Protein AF-A0A357WY30-F1 (afdb_monomer_lite)

Radius of gyration: 11.25 Å; chains: 1; bounding box: 22×23×30 Å

pLDDT: mean 93.71, std 4.63, range [65.31, 97.69]

Structure (mmCIF, N/CA/C/O backbone):
data_AF-A0A357WY30-F1
#
_entry.id   AF-A0A357WY30-F1
#
loop_
_atom_site.group_PDB
_atom_site.id
_atom_site.type_symbol
_atom_site.label_atom_id
_atom_site.label_alt_id
_atom_site.label_comp_id
_atom_site.label_asym_id
_atom_site.label_entity_id
_atom_site.label_seq_id
_atom_site.pdbx_PDB_ins_code
_atom_site.Cartn_x
_atom_site.Cartn_y
_atom_site.Cartn_z
_atom_site.occupancy
_atom_site.B_iso_or_equiv
_atom_site.auth_seq_id
_atom_site.auth_comp_id
_atom_site.auth_asym_id
_atom_site.auth_atom_id
_atom_site.pdbx_PDB_model_num
ATOM 1 N N . VAL A 1 1 ? 10.409 -4.709 -13.958 1.00 65.31 1 VAL A N 1
ATOM 2 C CA . VAL A 1 1 ? 9.537 -3.633 -13.435 1.00 65.31 1 VAL A CA 1
ATOM 3 C C . VAL A 1 1 ? 9.559 -3.751 -11.922 1.00 65.31 1 VAL A C 1
ATOM 5 O O . VAL A 1 1 ? 9.431 -4.874 -11.449 1.00 65.31 1 VAL A O 1
ATOM 8 N N . SER A 1 2 ? 9.838 -2.672 -11.190 1.00 87.38 2 SER A N 1
ATOM 9 C CA . SER A 1 2 ? 9.828 -2.684 -9.719 1.00 87.38 2 SER A CA 1
ATOM 10 C C . SER A 1 2 ? 8.393 -2.578 -9.178 1.00 87.38 2 SER A C 1
ATOM 12 O O . SER A 1 2 ? 7.491 -2.172 -9.917 1.00 87.38 2 SER A O 1
ATOM 14 N N . TYR A 1 3 ? 8.165 -2.915 -7.903 1.00 87.75 3 TYR A N 1
ATOM 15 C CA . TYR A 1 3 ? 6.854 -2.715 -7.268 1.00 87.75 3 TYR A CA 1
ATOM 16 C C . TYR A 1 3 ? 6.454 -1.234 -7.240 1.00 87.75 3 TYR A C 1
ATOM 18 O O . TYR A 1 3 ? 5.321 -0.913 -7.593 1.00 87.75 3 TYR A O 1
ATOM 26 N N . GLY A 1 4 ? 7.387 -0.328 -6.928 1.00 88.81 4 GLY A N 1
ATOM 27 C CA . GLY A 1 4 ? 7.144 1.117 -6.957 1.00 88.81 4 GLY A CA 1
ATOM 28 C C . GLY A 1 4 ? 6.710 1.632 -8.335 1.00 88.81 4 GLY A C 1
ATOM 29 O O . GLY A 1 4 ? 5.750 2.397 -8.441 1.00 88.81 4 GLY A O 1
ATOM 30 N N . ASP A 1 5 ? 7.350 1.175 -9.416 1.00 90.62 5 ASP A N 1
ATOM 31 C CA . ASP A 1 5 ? 6.964 1.569 -10.781 1.00 90.62 5 ASP A CA 1
ATOM 32 C C . ASP A 1 5 ? 5.594 1.016 -11.180 1.00 90.62 5 ASP A C 1
ATOM 34 O O . ASP A 1 5 ? 4.790 1.725 -11.792 1.00 90.62 5 ASP A O 1
ATOM 38 N N . ALA A 1 6 ? 5.311 -0.237 -10.811 1.00 90.62 6 ALA A N 1
ATOM 39 C CA . ALA A 1 6 ? 4.022 -0.869 -11.066 1.00 90.62 6 ALA A CA 1
ATOM 40 C C . ALA A 1 6 ? 2.887 -0.156 -10.315 1.00 90.62 6 ALA A C 1
ATOM 42 O O . ALA A 1 6 ? 1.851 0.129 -10.914 1.00 90.62 6 ALA A O 1
ATOM 43 N N . LEU A 1 7 ? 3.102 0.209 -9.047 1.00 90.31 7 LEU A N 1
ATOM 44 C CA . LEU A 1 7 ? 2.143 0.948 -8.220 1.00 90.31 7 LEU A CA 1
ATOM 45 C C . LEU A 1 7 ? 1.827 2.329 -8.794 1.00 90.31 7 LEU A C 1
ATOM 47 O O . LEU A 1 7 ? 0.662 2.693 -8.938 1.00 90.31 7 LEU A O 1
ATOM 51 N N . ARG A 1 8 ? 2.851 3.082 -9.210 1.00 89.94 8 ARG A N 1
ATOM 52 C CA . ARG A 1 8 ? 2.654 4.369 -9.900 1.00 89.94 8 ARG A CA 1
ATOM 53 C C . ARG A 1 8 ? 1.876 4.217 -11.202 1.00 89.94 8 ARG A C 1
ATOM 55 O O . ARG A 1 8 ? 1.130 5.117 -11.577 1.00 89.94 8 ARG A O 1
ATOM 62 N N . GLY A 1 9 ? 2.092 3.117 -11.920 1.00 93.06 9 GLY A N 1
ATOM 63 C CA . GLY A 1 9 ? 1.322 2.770 -13.110 1.00 93.06 9 GLY A CA 1
ATOM 64 C C . GLY A 1 9 ? -0.142 2.496 -12.779 1.00 93.06 9 GLY A C 1
ATOM 65 O O . GLY A 1 9 ? -1.017 3.097 -13.395 1.00 93.06 9 GLY A O 1
ATOM 66 N N . ALA A 1 10 ? -0.390 1.649 -11.780 1.00 91.50 10 ALA A N 1
ATOM 67 C CA . ALA A 1 10 ? -1.725 1.253 -11.345 1.00 91.50 10 ALA A CA 1
ATOM 68 C C . ALA A 1 10 ? -2.569 2.451 -10.890 1.00 91.50 10 ALA A C 1
ATOM 70 O O . ALA A 1 10 ? -3.710 2.571 -11.315 1.00 91.50 10 ALA A O 1
ATOM 71 N N . LEU A 1 11 ? -1.998 3.392 -10.131 1.00 91.88 11 LEU A N 1
ATOM 72 C CA . LEU A 1 11 ? -2.706 4.601 -9.677 1.00 91.88 11 LEU A CA 1
ATOM 73 C C . LEU A 1 11 ? -3.181 5.514 -10.819 1.00 91.88 11 LEU A C 1
ATOM 75 O O . LEU A 1 11 ? -4.076 6.328 -10.631 1.00 91.88 11 LEU A O 1
ATOM 79 N N . ARG A 1 12 ? -2.612 5.383 -12.023 1.00 94.12 12 ARG A N 1
ATOM 80 C CA . ARG A 1 12 ? -3.074 6.106 -13.22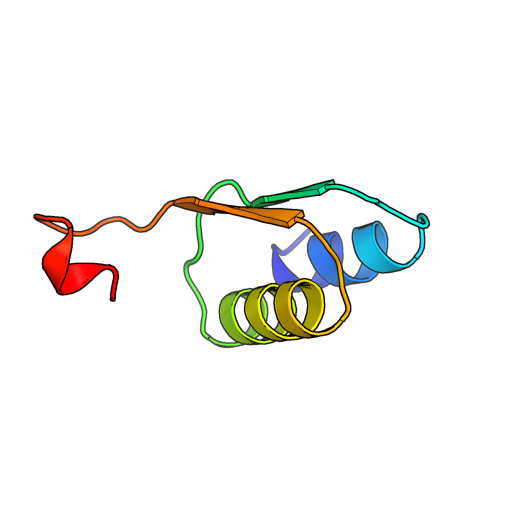1 1.00 94.12 12 ARG A CA 1
ATOM 81 C C . ARG A 1 12 ? -4.179 5.373 -13.981 1.00 94.12 12 ARG A C 1
ATOM 83 O O . ARG A 1 12 ? -4.539 5.803 -15.072 1.00 94.12 12 ARG A O 1
ATOM 90 N N . GLN A 1 13 ? -4.653 4.237 -13.479 1.00 94.81 13 GLN A N 1
ATOM 91 C CA . GLN A 1 13 ? -5.718 3.438 -14.092 1.00 94.81 13 GLN A CA 1
ATOM 92 C C . GLN A 1 13 ? -7.071 3.625 -13.403 1.00 94.81 13 GLN A C 1
ATOM 94 O O . GLN A 1 13 ? -7.968 2.836 -13.668 1.00 94.81 13 GLN A O 1
ATOM 99 N N . ASP A 1 14 ? -7.205 4.646 -12.547 1.00 93.56 14 ASP A N 1
ATOM 100 C CA . ASP A 1 14 ? -8.412 4.893 -11.747 1.00 93.56 14 ASP A CA 1
ATOM 101 C C . ASP A 1 14 ? -8.874 3.641 -10.960 1.00 93.56 14 ASP A C 1
ATOM 103 O O . ASP A 1 14 ? -9.998 3.176 -11.139 1.00 93.56 14 ASP A O 1
ATOM 107 N N . PRO A 1 15 ? -7.988 2.989 -10.171 1.00 95.88 15 PRO A N 1
ATOM 108 C CA . PRO A 1 15 ? -8.350 1.748 -9.498 1.00 95.88 15 PRO A CA 1
ATOM 109 C C . PRO A 1 15 ? -9.179 2.015 -8.237 1.00 95.88 15 PRO A C 1
ATOM 111 O O . PRO A 1 15 ? -8.836 2.877 -7.442 1.00 95.88 15 PRO A O 1
ATOM 114 N N . ASP A 1 16 ? -10.182 1.183 -7.961 1.00 96.69 16 ASP A N 1
ATOM 115 C CA . ASP A 1 16 ? -10.849 1.175 -6.647 1.00 96.69 16 ASP A CA 1
ATOM 116 C C . ASP A 1 16 ? -10.088 0.321 -5.613 1.00 96.69 16 ASP A C 1
ATOM 118 O O . ASP A 1 16 ? -10.094 0.586 -4.408 1.00 96.69 16 ASP A O 1
ATOM 122 N N . VAL A 1 17 ? -9.429 -0.743 -6.089 1.00 96.94 17 VAL A N 1
ATOM 123 C CA . VAL A 1 17 ? -8.760 -1.755 -5.261 1.00 96.94 17 VAL A CA 1
ATOM 124 C C . VAL A 1 17 ? -7.366 -2.040 -5.805 1.00 96.94 17 VAL A C 1
ATOM 126 O O . VAL A 1 17 ? -7.181 -2.246 -7.005 1.00 96.94 17 VAL A O 1
ATOM 129 N N . ILE A 1 18 ? -6.381 -2.107 -4.912 1.00 96.19 18 ILE A N 1
ATOM 130 C CA . ILE A 1 18 ? -4.982 -2.388 -5.235 1.00 96.19 18 ILE A CA 1
ATOM 131 C C . ILE A 1 18 ? -4.523 -3.613 -4.440 1.00 96.19 18 ILE A C 1
ATOM 133 O O . ILE A 1 18 ? -4.630 -3.648 -3.217 1.00 96.19 18 ILE A O 1
ATOM 137 N N . LEU A 1 19 ? -3.969 -4.612 -5.131 1.00 96.19 19 LEU A N 1
ATOM 138 C CA . LEU A 1 19 ? -3.327 -5.777 -4.519 1.00 96.19 19 LEU A CA 1
ATOM 139 C C . LEU A 1 19 ? -1.821 -5.744 -4.785 1.00 96.19 19 LEU A C 1
ATOM 141 O O . LEU A 1 19 ? -1.379 -5.811 -5.932 1.00 96.19 19 LEU A O 1
ATOM 145 N N . ILE A 1 20 ? -1.037 -5.693 -3.715 1.00 95.00 20 ILE A N 1
ATOM 146 C CA . ILE A 1 20 ? 0.424 -5.731 -3.743 1.00 95.00 20 ILE A CA 1
ATOM 147 C C . ILE A 1 20 ? 0.862 -7.128 -3.315 1.00 95.00 20 ILE A C 1
ATOM 149 O O . ILE A 1 20 ? 0.510 -7.581 -2.230 1.00 95.00 20 ILE A O 1
ATOM 153 N N . GLY A 1 21 ? 1.632 -7.816 -4.161 1.00 93.75 21 GLY A N 1
ATOM 154 C CA . GLY A 1 21 ? 2.084 -9.182 -3.877 1.00 93.75 21 GLY A CA 1
ATOM 155 C C . GLY A 1 21 ? 2.812 -9.283 -2.537 1.00 93.75 21 GLY A C 1
ATOM 156 O O . GLY A 1 21 ? 2.374 -10.014 -1.655 1.00 93.75 21 GLY A O 1
ATOM 157 N N . GLU A 1 22 ? 3.874 -8.498 -2.363 1.00 94.00 22 GLU A N 1
ATOM 158 C CA . GLU A 1 22 ? 4.607 -8.349 -1.102 1.00 94.00 22 GLU A CA 1
ATOM 159 C C . GLU A 1 22 ? 5.198 -6.937 -0.988 1.00 94.00 22 GLU A C 1
ATOM 161 O O . GLU A 1 22 ? 5.579 -6.325 -1.987 1.00 94.00 22 GLU A O 1
ATOM 166 N N . MET A 1 23 ? 5.293 -6.418 0.233 1.00 94.00 23 MET A N 1
ATOM 167 C CA . MET A 1 23 ? 5.874 -5.106 0.518 1.00 94.00 23 MET A CA 1
ATOM 168 C C . MET A 1 23 ? 7.306 -5.258 1.049 1.00 94.00 23 MET A C 1
ATOM 170 O O . MET A 1 2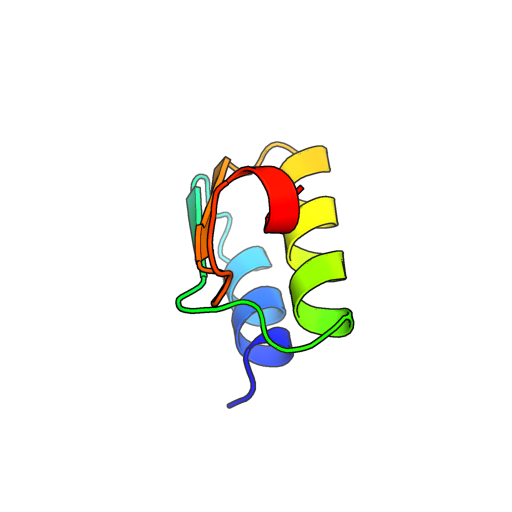3 ? 7.510 -5.601 2.208 1.0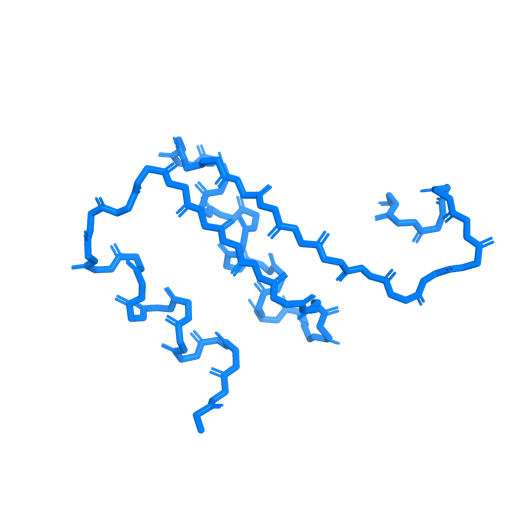0 94.00 23 MET A O 1
ATOM 174 N N . ARG A 1 24 ? 8.316 -5.037 0.198 1.00 92.69 24 ARG A N 1
ATOM 175 C CA . ARG A 1 24 ? 9.735 -5.260 0.557 1.00 92.69 24 ARG A CA 1
ATOM 176 C C . ARG A 1 24 ? 10.512 -4.010 0.928 1.00 92.69 24 ARG A C 1
ATOM 178 O O . ARG A 1 24 ? 11.446 -4.084 1.721 1.00 92.69 24 ARG A O 1
ATOM 185 N N . ASP A 1 25 ? 10.174 -2.896 0.301 1.00 92.25 25 ASP A N 1
ATOM 186 C CA . ASP A 1 25 ? 10.912 -1.645 0.391 1.00 92.25 25 ASP A CA 1
ATOM 187 C C . ASP A 1 25 ? 10.014 -0.505 0.874 1.00 92.25 25 ASP A C 1
ATOM 189 O O . ASP A 1 25 ? 8.794 -0.509 0.687 1.00 92.25 25 ASP A O 1
ATOM 193 N N . LEU A 1 26 ? 10.643 0.479 1.518 1.00 93.31 26 LEU A N 1
ATOM 194 C CA . LEU A 1 26 ? 9.950 1.610 2.133 1.00 93.31 26 LEU A CA 1
ATOM 195 C C . LEU A 1 26 ? 9.201 2.466 1.103 1.00 93.31 26 LEU A C 1
ATOM 197 O O . LEU A 1 26 ? 8.159 3.032 1.417 1.00 93.31 26 LEU A O 1
ATOM 201 N N . GLU A 1 27 ? 9.717 2.548 -0.123 1.00 92.12 27 GLU A N 1
ATOM 202 C CA . GLU A 1 27 ? 9.106 3.305 -1.214 1.00 92.12 27 GLU A CA 1
ATOM 203 C C . GLU A 1 27 ? 7.743 2.715 -1.599 1.00 92.12 27 GLU A C 1
ATOM 205 O O . GLU A 1 27 ? 6.738 3.426 -1.602 1.00 92.12 27 GLU A O 1
ATOM 210 N N . SER A 1 28 ? 7.688 1.408 -1.858 1.00 91.81 28 SER A N 1
ATOM 211 C CA . SER A 1 28 ? 6.456 0.697 -2.206 1.00 91.81 28 SER A CA 1
ATOM 212 C C . SER A 1 28 ? 5.440 0.741 -1.063 1.00 91.81 28 SER A C 1
ATOM 214 O O . SER A 1 28 ? 4.256 0.965 -1.311 1.00 91.81 28 SER A O 1
ATOM 216 N N . ILE A 1 29 ? 5.901 0.605 0.189 1.00 95.06 29 ILE A N 1
ATOM 217 C CA . ILE A 1 29 ? 5.055 0.738 1.388 1.00 95.06 29 ILE A CA 1
ATOM 218 C C . ILE A 1 29 ? 4.472 2.149 1.487 1.00 95.06 29 ILE A C 1
ATOM 220 O O . ILE A 1 29 ? 3.270 2.309 1.678 1.00 95.06 29 ILE A O 1
ATOM 224 N N . SER A 1 30 ? 5.298 3.184 1.321 1.00 95.62 30 SER A N 1
ATOM 225 C CA . SER A 1 30 ? 4.854 4.577 1.414 1.00 95.62 30 SER A CA 1
ATOM 226 C C . SER A 1 30 ? 3.801 4.915 0.355 1.00 95.62 30 SER A C 1
ATOM 228 O O . SER A 1 30 ? 2.798 5.561 0.668 1.00 95.62 30 SER A O 1
ATOM 230 N N . ILE A 1 31 ? 3.976 4.426 -0.878 1.00 94.38 31 ILE A N 1
ATOM 231 C CA . ILE A 1 31 ? 2.985 4.595 -1.949 1.00 94.38 31 ILE A CA 1
ATOM 232 C C . ILE A 1 31 ? 1.682 3.862 -1.605 1.00 94.38 31 ILE A C 1
ATOM 234 O O . ILE A 1 31 ? 0.607 4.429 -1.782 1.00 94.38 31 ILE A O 1
ATOM 238 N N . ALA A 1 32 ? 1.766 2.633 -1.089 1.00 94.88 32 ALA A N 1
ATOM 239 C CA . ALA A 1 32 ? 0.604 1.843 -0.687 1.00 94.88 32 ALA A CA 1
ATOM 240 C C . ALA A 1 32 ? -0.218 2.532 0.414 1.00 94.88 32 ALA A C 1
ATOM 242 O O . ALA A 1 32 ? -1.440 2.617 0.311 1.00 94.88 32 ALA A O 1
ATOM 243 N N . VAL A 1 33 ? 0.454 3.073 1.436 1.00 95.69 33 VAL A N 1
ATOM 244 C CA . VAL A 1 33 ? -0.189 3.829 2.521 1.00 95.69 33 VAL A CA 1
ATOM 245 C C . VAL A 1 33 ? -0.853 5.092 1.979 1.00 95.69 33 VAL A C 1
ATOM 247 O O . VAL A 1 33 ? -2.024 5.329 2.255 1.00 95.69 33 VAL A O 1
ATOM 250 N N . THR A 1 34 ? -0.159 5.849 1.126 1.00 95.94 34 THR A N 1
ATOM 251 C CA . THR A 1 34 ? -0.726 7.057 0.499 1.00 95.94 34 THR A CA 1
ATOM 252 C C . THR A 1 34 ? -1.964 6.727 -0.348 1.00 95.94 34 THR A C 1
ATOM 254 O O . THR A 1 34 ? -2.956 7.456 -0.334 1.00 95.94 34 THR A O 1
ATOM 257 N N . ALA A 1 35 ? -1.941 5.611 -1.085 1.00 95.81 35 ALA A N 1
ATOM 258 C CA . ALA A 1 35 ? -3.098 5.145 -1.846 1.00 95.81 35 ALA A CA 1
ATOM 259 C C . ALA A 1 35 ? -4.285 4.821 -0.920 1.00 95.81 35 ALA A C 1
ATOM 261 O O . ALA A 1 35 ? -5.411 5.243 -1.191 1.00 95.81 35 ALA A O 1
ATOM 262 N N . ALA A 1 36 ? -4.030 4.150 0.207 1.00 96.81 36 ALA A N 1
ATOM 263 C CA . ALA A 1 36 ? -5.057 3.846 1.202 1.00 96.81 36 ALA A CA 1
ATOM 264 C C . ALA A 1 36 ? -5.661 5.113 1.836 1.00 96.81 36 ALA A C 1
ATOM 266 O O . ALA A 1 36 ? -6.877 5.212 1.990 1.00 96.81 36 ALA A O 1
ATOM 267 N N . GLU A 1 37 ? -4.836 6.118 2.139 1.00 97.31 37 GLU A N 1
ATOM 268 C CA . GLU A 1 37 ? -5.281 7.413 2.680 1.00 97.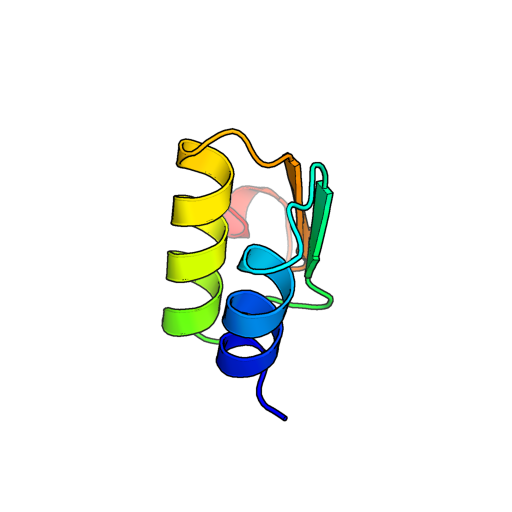31 37 GLU A CA 1
ATOM 269 C C . GLU A 1 37 ? -6.126 8.229 1.689 1.00 97.31 37 GLU A C 1
ATOM 271 O O . GLU A 1 37 ? -6.923 9.073 2.097 1.00 97.31 37 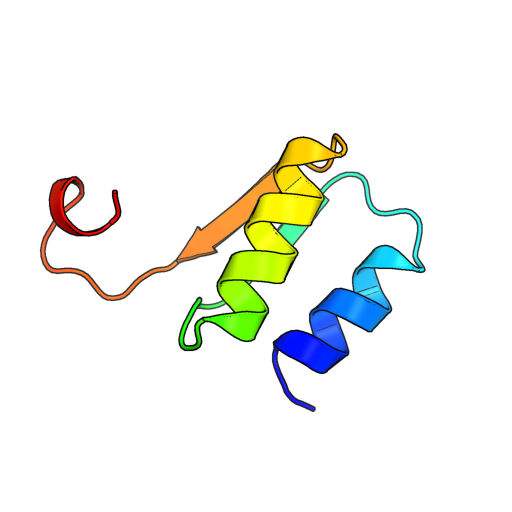GLU A O 1
ATOM 276 N N . THR A 1 38 ? -5.982 7.971 0.388 1.00 95.44 38 THR A N 1
ATOM 277 C CA . THR A 1 38 ? -6.687 8.691 -0.686 1.00 95.44 38 THR A CA 1
ATOM 278 C C . THR A 1 38 ? -7.925 7.962 -1.210 1.00 95.44 38 THR A C 1
ATOM 280 O O . THR A 1 38 ? -8.498 8.383 -2.210 1.00 95.44 38 THR A O 1
ATOM 283 N N . GLY A 1 39 ? -8.380 6.911 -0.517 1.00 95.69 39 GLY A N 1
ATOM 284 C CA . GLY A 1 39 ? -9.659 6.248 -0.795 1.00 95.69 39 GLY A CA 1
ATOM 285 C C . GLY A 1 39 ? -9.565 4.939 -1.578 1.00 95.69 39 GLY A C 1
ATOM 286 O O . GLY A 1 39 ? -10.601 4.393 -1.946 1.00 95.69 39 GLY A O 1
ATOM 287 N N . HIS A 1 40 ? -8.361 4.408 -1.794 1.00 97.12 40 HIS A N 1
ATOM 288 C CA . HIS A 1 40 ? -8.170 3.111 -2.440 1.00 97.12 40 HIS A CA 1
ATOM 289 C C . HIS A 1 40 ? -8.200 1.989 -1.398 1.00 97.12 40 HIS A C 1
ATOM 291 O O . HIS A 1 40 ? -7.559 2.084 -0.350 1.00 97.12 40 HIS A O 1
ATOM 297 N N . LEU A 1 41 ? -8.878 0.877 -1.683 1.00 97.69 41 LEU A N 1
ATOM 298 C CA . LEU A 1 41 ? -8.765 -0.319 -0.846 1.00 97.69 41 LEU A CA 1
ATOM 299 C C . LEU A 1 41 ? -7.467 -1.060 -1.184 1.00 97.69 41 LEU A C 1
ATOM 301 O O . LEU A 1 41 ? -7.305 -1.548 -2.300 1.00 97.69 41 LEU A O 1
ATOM 305 N N . VAL A 1 42 ? -6.552 -1.180 -0.221 1.00 97.12 42 VAL A N 1
ATOM 306 C CA . VAL A 1 42 ? -5.231 -1.787 -0.446 1.00 97.12 42 VAL A CA 1
ATOM 307 C C . VAL A 1 42 ? -5.088 -3.113 0.301 1.00 97.12 42 VAL A C 1
ATOM 309 O O . VAL A 1 42 ? -5.300 -3.188 1.509 1.00 97.12 42 VAL A O 1
ATOM 312 N N . PHE A 1 43 ? -4.662 -4.151 -0.417 1.00 97.25 43 PHE A N 1
ATOM 313 C CA . PHE A 1 43 ? -4.232 -5.437 0.130 1.00 97.25 43 PHE A CA 1
ATOM 314 C C . PHE A 1 43 ? -2.733 -5.635 -0.099 1.00 97.25 43 PHE A C 1
ATOM 316 O O . PHE A 1 43 ? -2.211 -5.301 -1.164 1.00 97.25 43 PHE A O 1
ATOM 323 N N . GLY A 1 44 ? -2.043 -6.227 0.874 1.00 95.12 44 GLY A N 1
ATOM 324 C CA . GLY A 1 44 ? -0.617 -6.525 0.775 1.00 95.12 44 GLY A CA 1
ATOM 325 C C . GLY A 1 44 ? -0.184 -7.637 1.720 1.00 95.12 44 GLY A C 1
ATOM 326 O O . GLY A 1 44 ? -0.872 -7.928 2.699 1.00 95.12 44 GLY A O 1
ATOM 327 N N . THR A 1 45 ? 0.965 -8.252 1.436 1.00 96.38 45 THR A N 1
ATOM 328 C CA . THR A 1 45 ? 1.596 -9.219 2.345 1.00 96.38 45 THR A CA 1
ATOM 329 C C . THR A 1 45 ? 2.942 -8.715 2.861 1.00 96.38 45 THR A C 1
ATOM 331 O O . THR A 1 45 ? 3.656 -7.969 2.185 1.00 96.38 45 THR A O 1
ATOM 334 N N . LEU A 1 46 ? 3.274 -9.130 4.084 1.00 95.69 46 LEU A N 1
ATOM 335 C CA . LEU A 1 46 ? 4.565 -8.922 4.727 1.00 95.69 46 LEU A CA 1
ATOM 336 C C . LEU A 1 46 ? 5.034 -10.251 5.315 1.00 95.69 46 LEU A C 1
ATOM 338 O O . LEU A 1 46 ? 4.256 -10.990 5.918 1.00 95.69 46 LEU A O 1
ATOM 342 N N . HIS A 1 47 ? 6.317 -10.551 5.143 1.00 95.94 47 HIS A N 1
ATOM 343 C CA . HIS A 1 47 ? 6.936 -11.756 5.686 1.00 95.94 47 HIS A CA 1
ATOM 344 C C . HIS A 1 47 ? 7.322 -11.536 7.152 1.00 95.94 47 HIS A C 1
ATOM 346 O O . HIS A 1 47 ? 8.466 -11.214 7.465 1.00 95.94 47 HIS A O 1
ATOM 352 N N . THR A 1 48 ? 6.357 -11.708 8.051 1.00 96.25 48 THR A N 1
ATOM 353 C CA . THR A 1 48 ? 6.532 -11.550 9.500 1.00 96.25 48 THR A CA 1
ATOM 354 C C . THR A 1 48 ? 6.164 -12.840 10.233 1.00 96.25 48 THR A C 1
ATOM 356 O O . THR A 1 48 ? 5.429 -13.682 9.716 1.00 96.25 48 THR A O 1
ATOM 359 N N . LEU A 1 49 ? 6.678 -13.029 11.452 1.00 96.88 49 LEU A N 1
ATOM 360 C CA . LEU A 1 49 ? 6.407 -14.224 12.268 1.00 96.88 49 LEU A CA 1
ATOM 361 C C . LEU A 1 49 ? 5.107 -14.109 13.086 1.00 96.88 49 LEU A C 1
ATOM 363 O O . LEU A 1 49 ? 4.877 -14.896 14.004 1.00 96.88 49 LEU A O 1
ATOM 367 N N . GLY A 1 50 ? 4.251 -13.136 12.776 1.00 94.44 50 GLY A N 1
ATOM 368 C CA . GLY A 1 50 ? 2.965 -12.950 13.437 1.00 94.44 50 GLY A CA 1
ATOM 369 C C . GLY A 1 50 ? 2.349 -11.586 13.153 1.00 94.44 50 GLY A C 1
ATOM 370 O O . GLY A 1 50 ? 3.035 -10.646 12.761 1.00 94.44 50 GLY A O 1
ATOM 371 N N . ALA A 1 51 ? 1.045 -11.468 13.411 1.00 95.94 51 ALA A N 1
ATOM 372 C CA . ALA A 1 51 ? 0.276 -10.259 13.114 1.00 95.94 51 ALA A CA 1
ATOM 373 C C . ALA A 1 51 ? 0.833 -8.997 13.794 1.00 95.94 51 ALA A C 1
ATOM 375 O O . ALA A 1 51 ? 0.837 -7.931 13.191 1.00 95.94 51 ALA A O 1
ATOM 376 N N . SER A 1 52 ? 1.354 -9.111 15.020 1.00 96.88 52 SER A N 1
ATOM 377 C CA . SER A 1 52 ? 1.912 -7.968 15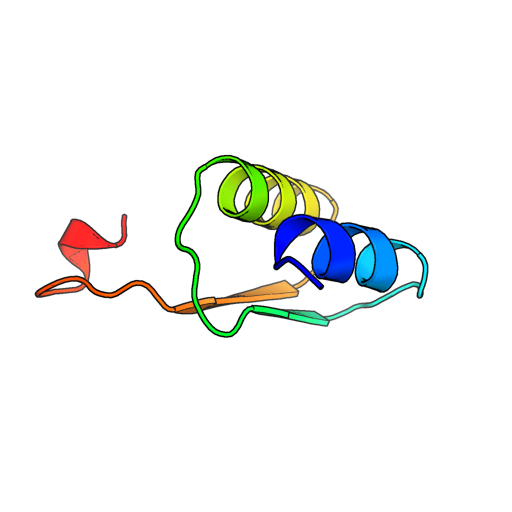.751 1.00 96.88 52 SER A CA 1
ATOM 378 C C . SER A 1 52 ? 3.179 -7.390 15.123 1.00 96.88 52 SER A C 1
ATOM 380 O O . SER A 1 52 ? 3.508 -6.252 15.406 1.00 96.88 52 SER A O 1
ATOM 382 N N . GLN A 1 53 ? 3.910 -8.171 14.324 1.00 95.06 53 GLN A N 1
ATOM 383 C CA . GLN A 1 53 ? 5.102 -7.704 13.609 1.00 95.06 53 GLN A CA 1
ATOM 384 C C . GLN A 1 53 ? 4.760 -7.062 12.256 1.00 95.06 53 GLN A C 1
ATOM 386 O O . GLN A 1 53 ? 5.638 -6.491 11.619 1.00 95.06 53 GLN A O 1
ATOM 391 N N . THR A 1 54 ? 3.516 -7.207 11.792 1.00 93.44 54 THR A N 1
ATOM 392 C CA . THR A 1 54 ? 3.015 -6.596 10.550 1.00 93.44 54 THR A CA 1
ATOM 393 C C . THR A 1 54 ? 2.579 -5.144 10.756 1.00 93.44 54 THR A C 1
ATOM 395 O O . THR A 1 54 ? 2.534 -4.390 9.788 1.00 93.44 54 THR A O 1
ATOM 398 N N . ILE A 1 55 ? 2.229 -4.784 11.994 1.00 89.50 55 ILE A N 1
ATOM 399 C CA . ILE A 1 55 ? 1.813 -3.439 12.419 1.00 89.50 55 ILE A CA 1
ATOM 400 C C . ILE A 1 55 ? 3.056 -2.640 12.807 1.00 89.50 55 ILE A C 1
ATOM 402 O O . ILE A 1 55 ? 3.136 -1.462 12.402 1.00 89.50 55 ILE A O 1
#

Foldseek 3Di:
DDLLVVLVVVVVVVAQEEEDAADDDPNNVVSQVVCVVVRHHYHHDYPDPDPVVVD

Secondary structure (DSSP, 8-state):
--HHHHHHHHGGG--SEEEES---SHHHHHHHHHHHHTT-EEEE----SSGGGT-

Sequence (55 aa):
VSYGDALRGALRQDPDVILIGEMRDLESISIAVTAAETGHLVFGTLHTLGASQTI